Protein AF-A0A9D7WU25-F1 (afdb_monomer)

Mean predicted aligned error: 16.95 Å

Solvent-accessible surface area (backbone atoms only — not comparable to full-atom values): 10330 Å² total; per-residue (Å²): 133,87,78,90,82,87,77,90,86,82,87,90,78,94,72,86,78,75,81,77,49,73,67,56,55,49,53,53,50,52,51,51,54,49,52,52,51,52,53,49,54,52,51,51,52,54,53,51,48,56,50,49,51,52,49,49,53,52,49,51,50,49,48,50,53,47,51,47,44,56,58,52,78,66,41,88,52,51,62,59,44,46,54,47,27,53,47,46,40,72,70,43,88,46,65,74,57,18,53,54,30,46,56,50,37,66,69,48,46,65,60,31,46,70,60,46,51,64,50,52,55,49,46,52,51,45,52,54,50,49,55,59,57,70,69,47,95,71,75,50,76,65,54,53,52,48,51,52,52,44,52,52,52,47,52,50,52,50,39,69,75,52,62,79,88,74,76,80,77,81,86,74,87,122

Foldseek 3Di:
DDDDDDDDDDDDDDDDPDPQDPVNVVVVVVVVVVVVVVVVVVVVVVVVVVVVVVVVVVVVVVVVVVCCCCQAVVNPQLLSNLVVLVVQLPPPPDPVSNVVSVVVNVVSVVVVCVVLVVLVVVLVVLVVLLVVLVPDPDDDPVSVVVNVVSVVSNVVSVCSNVPDDDDPPPPPPD

Structure (mmCIF, N/CA/C/O backbone):
data_AF-A0A9D7WU25-F1
#
_entry.id   AF-A0A9D7WU25-F1
#
loop_
_atom_site.group_PDB
_atom_site.id
_atom_site.type_symbol
_atom_site.label_atom_id
_atom_site.label_alt_id
_atom_site.label_comp_id
_atom_site.label_asym_id
_atom_site.label_entity_id
_atom_site.label_seq_id
_atom_site.pdbx_PDB_ins_code
_atom_site.Cartn_x
_atom_site.Cartn_y
_atom_site.Cartn_z
_atom_site.occupancy
_atom_site.B_iso_or_equiv
_atom_site.auth_seq_id
_atom_site.auth_comp_id
_atom_site.auth_asym_id
_atom_site.auth_atom_id
_atom_site.pdbx_PDB_model_num
ATOM 1 N N . MET A 1 1 ? -36.318 -36.598 110.401 1.00 39.34 1 MET A N 1
ATOM 2 C CA . MET A 1 1 ? -36.359 -37.587 109.300 1.00 39.34 1 MET A CA 1
ATOM 3 C C . MET A 1 1 ? -36.501 -36.792 108.008 1.00 39.34 1 MET A C 1
ATOM 5 O O . MET A 1 1 ? -37.462 -36.053 107.903 1.00 39.34 1 MET A O 1
ATOM 9 N N . ALA A 1 2 ? -35.400 -36.585 107.278 1.00 41.28 2 ALA A N 1
ATOM 10 C CA . ALA A 1 2 ? -34.993 -37.345 106.077 1.00 41.28 2 ALA A CA 1
ATOM 11 C C . ALA A 1 2 ? -35.736 -36.840 104.821 1.00 41.28 2 ALA A C 1
ATOM 13 O O . ALA A 1 2 ? -36.943 -36.692 104.869 1.00 41.28 2 ALA A O 1
ATOM 14 N N . LYS A 1 3 ? -35.132 -36.568 103.663 1.00 41.19 3 LYS A N 1
ATOM 15 C CA . LYS A 1 3 ? -33.741 -36.560 103.193 1.00 41.19 3 LYS A CA 1
ATOM 16 C C . LYS A 1 3 ? -33.776 -35.761 101.877 1.00 41.19 3 LYS A C 1
ATOM 18 O O . LYS A 1 3 ? -34.642 -36.005 101.045 1.00 41.19 3 LYS A O 1
ATOM 23 N N . SER A 1 4 ? -32.848 -34.825 101.708 1.00 44.94 4 SER A N 1
ATOM 24 C CA . SER A 1 4 ? -32.516 -34.206 100.421 1.00 44.94 4 SER A CA 1
ATOM 25 C C . SER A 1 4 ? -31.856 -35.257 99.517 1.00 44.94 4 SER A C 1
ATOM 27 O O . SER A 1 4 ? -31.007 -36.016 99.990 1.00 44.94 4 SER A O 1
ATOM 29 N N . ILE A 1 5 ? -32.257 -35.320 98.244 1.00 53.34 5 ILE A N 1
ATOM 30 C CA . ILE A 1 5 ? -31.565 -36.093 97.206 1.00 53.34 5 ILE A CA 1
ATOM 31 C C . ILE A 1 5 ? -30.974 -35.104 96.201 1.00 53.34 5 ILE A C 1
ATOM 33 O O . ILE A 1 5 ? -31.686 -34.377 95.513 1.00 53.34 5 ILE A O 1
ATOM 37 N N . GLN A 1 6 ? -29.644 -35.099 96.165 1.00 55.41 6 GLN A N 1
ATOM 38 C CA . GLN A 1 6 ? -28.800 -34.518 95.129 1.00 55.41 6 GLN A CA 1
ATOM 39 C C . GLN A 1 6 ? -28.770 -35.396 93.870 1.00 55.41 6 GLN A C 1
ATOM 41 O O . GLN A 1 6 ? -28.711 -36.618 93.969 1.00 55.41 6 GLN A O 1
ATOM 46 N N . SER A 1 7 ? -28.620 -34.745 92.716 1.00 39.62 7 SER A N 1
ATOM 47 C CA . SER A 1 7 ? -27.858 -35.204 91.539 1.00 39.62 7 SER A CA 1
ATOM 48 C C . SER A 1 7 ? -27.429 -33.906 90.820 1.00 39.62 7 SER A C 1
ATOM 50 O O . SER A 1 7 ? -28.309 -33.145 90.442 1.00 39.62 7 SER A O 1
ATOM 52 N N . LYS A 1 8 ? -26.175 -33.407 90.782 1.00 45.12 8 LYS A N 1
ATOM 53 C CA . LYS A 1 8 ? -24.885 -33.941 90.267 1.00 45.12 8 LYS A CA 1
ATOM 54 C C . LYS A 1 8 ? -25.110 -34.648 88.925 1.00 45.12 8 LYS A C 1
ATOM 56 O O . LYS A 1 8 ? -25.859 -35.613 88.913 1.00 45.12 8 LYS A O 1
ATOM 61 N N . LYS A 1 9 ? -24.606 -34.231 87.759 1.00 43.19 9 LYS A N 1
ATOM 62 C CA . LYS A 1 9 ? -23.286 -33.800 87.226 1.00 43.19 9 LYS A CA 1
ATOM 63 C C . LYS A 1 9 ? -23.591 -33.253 85.793 1.00 43.19 9 LYS A C 1
ATOM 65 O O . LYS A 1 9 ? -24.648 -33.596 85.286 1.00 43.19 9 LYS A O 1
ATOM 70 N N . GLU A 1 10 ? -22.829 -32.461 85.040 1.00 35.53 10 GLU A N 1
ATOM 71 C CA . GLU A 1 10 ? -21.393 -32.196 84.909 1.00 35.53 10 GLU A CA 1
ATOM 72 C C . GLU A 1 10 ? -21.229 -30.977 83.963 1.00 35.53 10 GLU A C 1
ATOM 74 O O . GLU A 1 10 ? -21.907 -30.895 82.941 1.00 35.53 10 GLU A O 1
ATOM 79 N N . ASP A 1 11 ? -20.327 -30.058 84.308 1.00 55.62 11 ASP A N 1
ATOM 80 C CA . ASP A 1 11 ? -19.629 -29.139 83.388 1.00 55.62 11 ASP A CA 1
ATOM 81 C C . ASP A 1 11 ? -18.585 -29.953 82.582 1.00 55.62 11 ASP A C 1
ATOM 83 O O . ASP A 1 11 ? -18.098 -30.957 83.118 1.00 55.62 11 ASP A O 1
ATOM 87 N N . PRO A 1 12 ? -18.164 -29.561 81.356 1.00 51.75 12 PRO A N 1
ATOM 88 C CA . PRO A 1 12 ? -17.070 -28.585 81.283 1.00 51.75 12 PRO A CA 1
ATOM 89 C C . PRO A 1 12 ? -17.038 -27.710 80.018 1.00 51.75 12 PRO A C 1
ATOM 91 O O . PRO A 1 12 ? -17.213 -28.163 78.891 1.00 51.75 12 PRO A O 1
ATOM 94 N N . GLY A 1 13 ? -16.673 -26.443 80.191 1.00 34.47 13 GLY A N 1
ATOM 95 C CA . GLY A 1 13 ? -16.412 -25.563 79.056 1.00 34.47 13 GLY A CA 1
ATOM 96 C C . GLY A 1 13 ? -15.716 -24.273 79.441 1.00 34.47 13 GLY A C 1
ATOM 97 O O . GLY A 1 13 ? -16.173 -23.195 79.079 1.00 34.47 13 GLY A O 1
ATOM 98 N N . GLY A 1 14 ? -14.627 -24.372 80.207 1.00 47.66 14 GLY A N 1
ATOM 99 C CA . GLY A 1 14 ? -13.754 -23.239 80.491 1.00 47.66 14 GLY A CA 1
ATOM 100 C C . GLY A 1 14 ? -13.218 -22.614 79.199 1.00 47.66 14 GLY A C 1
ATOM 101 O O . GLY A 1 14 ? -12.431 -23.227 78.486 1.00 47.66 14 GLY A O 1
ATOM 102 N N . GLY A 1 15 ? -13.626 -21.377 78.923 1.00 35.97 15 GLY A N 1
ATOM 103 C CA . GLY A 1 15 ? -13.117 -20.543 77.838 1.00 35.97 15 GLY A CA 1
ATOM 104 C C . GLY A 1 15 ? -12.682 -19.197 78.399 1.00 35.97 15 GLY A C 1
ATOM 105 O O . GLY A 1 15 ? -13.490 -18.293 78.579 1.00 35.97 15 GLY A O 1
ATOM 106 N N . ASN A 1 16 ? -11.399 -19.107 78.726 1.00 46.81 16 ASN A N 1
ATOM 107 C CA . ASN A 1 16 ? -10.693 -17.967 79.297 1.00 46.81 16 ASN A CA 1
ATOM 108 C C . ASN A 1 16 ? -11.036 -16.633 78.588 1.00 46.81 16 ASN A C 1
ATOM 110 O O . ASN A 1 16 ? -10.483 -16.320 77.534 1.00 46.81 16 ASN A O 1
ATOM 114 N N . SER A 1 17 ? -11.927 -15.817 79.165 1.00 45.53 17 SER A N 1
ATOM 115 C CA . SER A 1 17 ? -12.172 -14.450 78.699 1.00 45.53 17 SER A CA 1
ATOM 116 C C . SER A 1 17 ? -11.028 -13.547 79.168 1.00 45.53 17 SER A C 1
ATOM 118 O O . SER A 1 17 ? -11.118 -12.868 80.197 1.00 45.53 17 SER A O 1
ATOM 120 N N . GLY A 1 18 ? -9.924 -13.555 78.420 1.00 48.16 18 GLY A N 1
ATOM 121 C CA . GLY A 1 18 ? -8.843 -12.592 78.587 1.00 48.16 18 GLY A CA 1
ATOM 122 C C . GLY A 1 18 ? -9.401 -11.172 78.476 1.00 48.16 18 GLY A C 1
ATOM 123 O O . GLY A 1 18 ? -9.874 -10.757 77.418 1.00 48.16 18 GLY A O 1
ATOM 124 N N . LYS A 1 19 ? -9.389 -10.423 79.584 1.00 52.94 19 LYS A N 1
ATOM 125 C CA . LYS A 1 19 ? -9.810 -9.018 79.630 1.00 52.94 19 LYS A CA 1
ATOM 126 C C . LYS A 1 19 ? -8.885 -8.187 78.739 1.00 52.94 19 LYS A C 1
ATOM 128 O O . LYS A 1 19 ? -7.798 -7.789 79.146 1.00 52.94 19 LYS A O 1
ATOM 133 N N . VAL A 1 20 ? -9.331 -7.919 77.516 1.00 58.12 20 VAL A N 1
ATOM 134 C CA . VAL A 1 20 ? -8.647 -7.037 76.569 1.00 58.12 20 VAL A CA 1
ATOM 135 C C . VAL A 1 20 ? -8.635 -5.613 77.135 1.00 58.12 20 VAL A C 1
ATOM 137 O O . VAL A 1 20 ? -9.691 -4.999 77.306 1.00 58.12 20 VAL A O 1
ATOM 140 N N . THR A 1 21 ? -7.446 -5.095 77.452 1.00 67.31 21 THR A N 1
ATOM 141 C CA . THR A 1 21 ? -7.259 -3.758 78.036 1.00 67.31 21 THR A CA 1
ATOM 142 C C . THR A 1 21 ? -7.736 -2.657 77.072 1.00 67.31 21 THR A C 1
ATOM 144 O O . THR A 1 21 ? -7.676 -2.830 75.851 1.00 67.31 21 THR A O 1
ATOM 147 N N . PRO A 1 22 ? -8.211 -1.498 77.573 1.00 68.75 22 PRO A N 1
ATOM 148 C CA . PRO A 1 22 ? -8.749 -0.418 76.734 1.00 68.75 22 PRO A CA 1
ATOM 149 C C . PRO A 1 22 ? -7.736 0.110 75.706 1.00 68.75 22 PRO A C 1
ATOM 151 O O . PRO A 1 22 ? -8.119 0.471 74.596 1.00 68.75 22 PRO A O 1
ATOM 154 N N . LYS A 1 23 ? -6.436 0.060 76.029 1.00 69.44 23 LYS A N 1
ATOM 155 C CA . LYS A 1 23 ? -5.354 0.379 75.088 1.00 69.44 23 LYS A CA 1
ATOM 156 C C . LYS A 1 23 ? -5.323 -0.594 73.907 1.00 69.44 23 LYS A C 1
ATOM 158 O O . LYS A 1 23 ? -5.219 -0.150 72.771 1.00 69.44 23 LYS A O 1
ATOM 163 N N . LEU A 1 24 ? -5.479 -1.898 74.147 1.00 71.25 24 LEU A N 1
ATOM 164 C CA . LEU A 1 24 ? -5.493 -2.896 73.075 1.00 71.25 24 LEU A CA 1
ATOM 165 C C . LEU A 1 24 ? -6.727 -2.731 72.173 1.00 71.25 24 LEU A C 1
ATOM 167 O O . LEU A 1 24 ? -6.605 -2.813 70.957 1.00 71.25 24 LEU A O 1
ATOM 171 N N . LYS A 1 25 ? -7.896 -2.402 72.744 1.00 74.19 25 LYS A N 1
ATOM 172 C CA . LYS A 1 25 ? -9.106 -2.085 71.959 1.00 74.19 25 LYS A CA 1
ATOM 173 C C . LYS A 1 25 ? -8.916 -0.860 71.059 1.00 74.19 25 LYS A C 1
ATOM 175 O O . LYS A 1 25 ? -9.376 -0.873 69.920 1.00 74.19 25 LYS A O 1
ATOM 180 N N . PHE A 1 26 ? -8.220 0.170 71.544 1.00 78.25 26 PHE A N 1
ATOM 181 C CA . PHE A 1 26 ? -7.892 1.355 70.749 1.00 78.25 26 PHE A CA 1
ATOM 182 C C . PHE A 1 26 ? -6.946 1.020 69.587 1.00 78.25 26 PHE A C 1
ATOM 184 O O . PHE A 1 26 ? -7.245 1.372 68.450 1.00 78.25 26 PHE A O 1
ATOM 191 N N . TRP A 1 27 ? -5.871 0.265 69.838 1.00 77.19 27 TRP A N 1
ATOM 192 C CA . TRP A 1 27 ? -4.947 -0.195 68.791 1.00 77.19 27 TRP A CA 1
ATOM 193 C C . TRP A 1 27 ? -5.629 -1.073 67.737 1.00 77.19 27 TRP A C 1
ATOM 195 O O . TRP A 1 27 ? -5.397 -0.893 66.545 1.00 77.19 27 TRP A O 1
ATOM 205 N N . ILE A 1 28 ? -6.521 -1.973 68.160 1.00 81.56 28 ILE A N 1
ATOM 206 C CA . ILE A 1 28 ? -7.322 -2.808 67.253 1.00 81.56 28 ILE A CA 1
ATOM 207 C C . ILE A 1 28 ? -8.254 -1.943 66.395 1.00 81.56 28 ILE A C 1
ATOM 209 O O . ILE A 1 28 ? -8.381 -2.181 65.197 1.00 81.56 28 ILE A O 1
ATOM 213 N N . SER A 1 29 ? -8.885 -0.924 66.985 1.00 76.81 29 SER A N 1
ATOM 214 C CA . SER A 1 29 ? -9.729 0.022 66.247 1.00 76.81 29 SER A CA 1
ATOM 215 C C . SER A 1 29 ? -8.916 0.802 65.209 1.00 76.81 29 SER A C 1
ATOM 217 O O . SER A 1 29 ? -9.306 0.877 64.046 1.00 76.81 29 SER A O 1
ATOM 219 N N . LEU A 1 30 ? -7.744 1.309 65.599 1.00 81.62 30 LEU A N 1
ATOM 220 C CA . LEU A 1 30 ? -6.853 2.067 64.721 1.00 81.62 30 LEU A CA 1
ATOM 221 C C . LEU A 1 30 ? -6.349 1.216 63.546 1.00 81.62 30 LEU A C 1
ATOM 223 O O . LEU A 1 30 ? -6.388 1.660 62.402 1.00 81.62 30 LEU A O 1
ATOM 227 N N . ALA A 1 31 ? -5.958 -0.034 63.813 1.00 80.00 31 ALA A N 1
ATOM 228 C CA . ALA A 1 31 ? -5.552 -0.985 62.781 1.00 80.00 31 ALA A CA 1
ATOM 229 C C . ALA A 1 31 ? -6.699 -1.303 61.809 1.00 80.00 31 ALA A C 1
ATOM 231 O O . ALA A 1 31 ? -6.489 -1.379 60.601 1.00 80.00 31 ALA A O 1
ATOM 232 N N . LYS A 1 32 ? -7.930 -1.436 62.314 1.00 83.56 32 LYS A N 1
ATOM 233 C CA . LYS A 1 32 ? -9.112 -1.692 61.484 1.00 83.56 32 LYS A CA 1
ATOM 234 C C . LYS A 1 32 ? -9.404 -0.522 60.542 1.00 83.56 32 LYS A C 1
ATOM 236 O O . LYS A 1 32 ? -9.644 -0.743 59.359 1.00 83.56 32 LYS A O 1
ATOM 241 N N . TRP A 1 33 ? -9.320 0.710 61.042 1.00 85.69 33 TRP A N 1
ATOM 242 C CA . TRP A 1 33 ? -9.470 1.917 60.222 1.00 85.69 33 TRP A CA 1
ATOM 243 C C . TRP A 1 33 ? -8.346 2.081 59.196 1.00 85.69 33 TRP A C 1
ATOM 245 O O . TRP A 1 33 ? -8.612 2.470 58.060 1.00 85.69 33 TRP A O 1
ATOM 255 N N . PHE A 1 34 ? -7.114 1.720 59.558 1.00 88.19 34 PHE A N 1
ATOM 256 C CA . PHE A 1 34 ? -5.975 1.730 58.641 1.00 88.19 34 PHE A CA 1
ATOM 257 C C . PHE A 1 34 ? -6.153 0.737 57.483 1.00 88.19 34 PHE A C 1
ATOM 259 O O . PHE A 1 34 ? -5.963 1.097 56.326 1.00 88.19 34 PHE A O 1
ATOM 266 N N . ILE A 1 35 ? -6.596 -0.493 57.766 1.00 86.19 35 ILE A N 1
ATOM 267 C CA . ILE A 1 35 ? -6.856 -1.507 56.729 1.00 86.19 35 ILE A CA 1
ATOM 268 C C . ILE A 1 35 ? -7.950 -1.036 55.764 1.00 86.19 35 ILE A C 1
ATOM 270 O O . ILE A 1 35 ? -7.814 -1.200 54.553 1.00 86.19 35 ILE A O 1
ATOM 274 N N . VAL A 1 36 ? -9.015 -0.417 56.283 1.00 85.31 36 VAL A N 1
ATOM 275 C CA . VAL A 1 36 ? -10.104 0.117 55.453 1.00 85.31 36 VAL A CA 1
ATOM 276 C C . VAL A 1 36 ? -9.616 1.256 54.554 1.00 85.31 36 VAL A C 1
ATOM 278 O O . VAL A 1 36 ? -9.973 1.276 53.379 1.00 85.31 36 VAL A O 1
ATOM 281 N N . SER A 1 37 ? -8.774 2.172 55.050 1.00 86.00 37 SER A N 1
ATOM 282 C CA . SER A 1 37 ? -8.267 3.271 54.214 1.00 86.00 37 SER A CA 1
ATOM 283 C C . SER A 1 37 ? -7.325 2.772 53.117 1.00 86.00 37 SER A C 1
ATOM 285 O O . SER A 1 37 ? -7.439 3.204 51.971 1.00 86.00 37 SER A O 1
ATOM 287 N N . VAL A 1 38 ? -6.456 1.806 53.428 1.00 84.19 38 VAL A N 1
ATOM 288 C CA . VAL A 1 38 ? -5.557 1.192 52.444 1.00 84.19 38 VAL A CA 1
ATOM 289 C C . VAL A 1 38 ? -6.357 0.444 51.379 1.00 84.19 38 VAL A C 1
ATOM 291 O O . VAL A 1 38 ? -6.108 0.631 50.190 1.00 84.19 38 VAL A O 1
ATOM 294 N N . ALA A 1 39 ? -7.362 -0.342 51.777 1.00 80.81 39 ALA A N 1
ATOM 295 C CA . ALA A 1 39 ? -8.239 -1.036 50.836 1.00 80.81 39 ALA A CA 1
ATOM 296 C C . ALA A 1 39 ? -8.990 -0.058 49.919 1.00 80.81 39 ALA A C 1
ATOM 298 O O . ALA A 1 39 ? -9.109 -0.308 48.721 1.00 80.81 39 ALA A O 1
ATOM 299 N N . PHE A 1 40 ? -9.441 1.077 50.460 1.00 87.44 40 PHE A N 1
ATOM 300 C CA . PHE A 1 40 ? -10.104 2.117 49.679 1.00 87.44 40 PHE A CA 1
ATOM 301 C C . PHE A 1 40 ? -9.158 2.742 48.645 1.00 87.44 40 PHE A C 1
ATOM 303 O O . PHE A 1 40 ? -9.507 2.828 47.475 1.00 87.44 40 PHE A O 1
ATOM 310 N N . VAL A 1 41 ? -7.928 3.092 49.038 1.00 81.88 41 VAL A N 1
ATOM 311 C CA . VAL A 1 41 ? -6.917 3.642 48.116 1.00 81.88 41 VAL A CA 1
ATOM 312 C C . VAL A 1 41 ? -6.561 2.648 47.008 1.00 81.88 41 VAL A C 1
ATOM 314 O O . VAL A 1 41 ? -6.451 3.043 45.847 1.00 81.88 41 VAL A O 1
ATOM 317 N N . VAL A 1 42 ? -6.412 1.361 47.336 1.00 78.50 42 VAL A N 1
ATOM 318 C CA . VAL A 1 42 ? -6.134 0.312 46.342 1.00 78.50 42 VAL A CA 1
ATOM 319 C C . VAL A 1 42 ? -7.303 0.164 45.366 1.00 78.50 42 VAL A C 1
ATOM 321 O O . VAL A 1 42 ? -7.074 0.127 44.159 1.00 78.50 42 VAL A O 1
ATOM 324 N N . ALA A 1 43 ? -8.546 0.154 45.853 1.00 72.94 43 ALA A N 1
ATOM 325 C CA . ALA A 1 43 ? -9.729 0.094 44.997 1.00 72.94 43 ALA A CA 1
ATOM 326 C C . ALA A 1 43 ? -9.806 1.295 44.040 1.00 72.94 43 ALA A C 1
ATOM 328 O O . ALA A 1 43 ? -10.009 1.106 42.841 1.00 72.94 43 ALA A O 1
ATOM 329 N N . THR A 1 44 ? -9.559 2.513 44.534 1.00 76.69 44 THR A N 1
ATOM 330 C CA . THR A 1 44 ? -9.527 3.719 43.694 1.00 76.69 44 THR A CA 1
ATOM 331 C C . THR A 1 44 ? -8.440 3.629 42.624 1.00 76.69 44 THR A C 1
ATOM 333 O O . THR A 1 44 ? -8.703 3.922 41.464 1.00 76.69 44 THR A O 1
ATOM 336 N N . LYS A 1 45 ? -7.239 3.147 42.971 1.00 72.88 45 LYS A N 1
ATOM 337 C CA . LYS A 1 45 ? -6.136 2.975 42.011 1.00 72.88 45 LYS A CA 1
ATOM 338 C C . LYS A 1 45 ? -6.449 1.955 40.919 1.00 72.88 45 LYS A C 1
ATOM 340 O O . LYS A 1 45 ? -6.094 2.189 39.766 1.00 72.88 45 LYS A O 1
ATOM 345 N N . VAL A 1 46 ? -7.112 0.848 41.252 1.00 72.25 46 VAL A N 1
ATOM 346 C CA . VAL A 1 46 ? -7.537 -0.159 40.265 1.00 72.25 46 VAL A CA 1
ATOM 347 C C . VAL A 1 46 ? -8.565 0.432 39.300 1.00 72.25 46 VAL A C 1
ATOM 349 O O . VAL A 1 46 ? -8.441 0.262 38.089 1.00 72.25 46 VAL A O 1
ATOM 352 N N . ILE A 1 47 ? -9.541 1.177 39.822 1.00 70.06 47 ILE A N 1
ATOM 353 C CA . ILE A 1 47 ? -10.576 1.834 39.016 1.00 70.06 47 ILE A CA 1
ATOM 354 C C . ILE A 1 47 ? -9.964 2.908 38.102 1.00 70.06 47 ILE A C 1
ATOM 356 O O . ILE A 1 47 ? -10.247 2.917 36.906 1.00 70.06 47 ILE A O 1
ATOM 360 N N . ASP A 1 48 ? -9.076 3.757 38.629 1.00 69.25 48 ASP A N 1
ATOM 361 C CA . ASP A 1 48 ? -8.346 4.765 37.847 1.00 69.25 48 ASP A CA 1
ATOM 362 C C . ASP A 1 48 ? -7.520 4.128 36.728 1.00 69.25 48 ASP A C 1
ATOM 364 O O . ASP A 1 48 ? -7.479 4.650 35.617 1.00 69.25 48 ASP A O 1
ATOM 368 N N . THR A 1 49 ? -6.878 2.989 36.999 1.00 65.44 49 THR A N 1
ATOM 369 C CA . THR A 1 49 ? -6.072 2.274 35.999 1.00 65.44 49 THR A CA 1
ATOM 370 C C . THR A 1 49 ? -6.958 1.739 34.874 1.00 65.44 49 THR A C 1
ATOM 372 O O . THR A 1 49 ? -6.665 1.989 33.709 1.00 65.44 49 THR A O 1
ATOM 375 N N . GLY A 1 50 ? -8.103 1.133 35.208 1.00 63.41 50 GLY A N 1
ATOM 376 C CA . GLY A 1 50 ? -9.070 0.665 34.212 1.00 63.41 50 GLY A CA 1
ATOM 377 C C . GLY A 1 50 ? -9.713 1.791 33.391 1.00 63.41 50 GLY A C 1
ATOM 378 O O . GLY A 1 50 ? -9.988 1.611 32.206 1.00 63.41 50 GLY A O 1
ATOM 379 N N . PHE A 1 51 ? -9.934 2.976 33.972 1.00 61.03 51 PHE A N 1
ATOM 380 C CA . PHE A 1 51 ? -10.379 4.145 33.204 1.00 61.03 51 PHE A CA 1
ATOM 381 C C . PHE A 1 51 ? -9.273 4.724 32.322 1.00 61.03 51 PHE A C 1
ATOM 383 O O . PHE A 1 51 ? -9.569 5.171 31.217 1.00 61.03 51 PHE A O 1
ATOM 390 N N . ARG A 1 52 ? -8.013 4.694 32.770 1.00 60.56 52 ARG A N 1
ATOM 391 C CA . ARG A 1 52 ? -6.868 5.165 31.981 1.00 60.56 52 ARG A CA 1
ATOM 392 C C . ARG A 1 52 ? -6.589 4.261 30.784 1.00 60.56 52 ARG A C 1
ATOM 394 O O . ARG A 1 52 ? -6.312 4.780 29.711 1.00 60.56 52 ARG A O 1
ATOM 401 N N . GLU A 1 53 ? -6.720 2.948 30.954 1.00 58.56 53 GLU A N 1
ATOM 402 C CA . GLU A 1 53 ? -6.638 1.965 29.866 1.00 58.56 53 GLU A CA 1
ATOM 403 C C . GLU A 1 53 ? -7.764 2.179 28.849 1.00 58.56 53 GLU A C 1
ATOM 405 O O . GLU A 1 53 ? -7.494 2.355 27.670 1.00 58.56 53 GLU A O 1
ATOM 410 N N . ARG A 1 54 ? -9.018 2.331 29.295 1.00 57.50 54 ARG A N 1
ATOM 411 C CA . ARG A 1 54 ? -10.138 2.631 28.382 1.00 57.50 54 ARG A CA 1
ATOM 412 C C . ARG A 1 54 ? -10.016 3.988 27.695 1.00 57.50 54 ARG A C 1
ATOM 414 O O . ARG A 1 54 ? -10.466 4.143 26.566 1.00 57.50 54 ARG A O 1
ATOM 421 N N . ALA A 1 55 ? -9.463 4.989 28.375 1.00 58.25 55 ALA A N 1
ATOM 422 C CA . ALA A 1 55 ? -9.202 6.288 27.771 1.00 58.25 55 ALA A CA 1
ATOM 423 C C . ALA A 1 55 ? -8.091 6.187 26.719 1.00 58.25 55 ALA A C 1
ATOM 425 O O . ALA A 1 55 ? -8.246 6.760 25.646 1.00 58.25 55 ALA A O 1
ATOM 426 N N . ALA A 1 56 ? -7.019 5.436 26.986 1.00 56.94 56 ALA A N 1
ATOM 427 C CA . ALA A 1 56 ? -5.967 5.157 26.012 1.00 56.94 56 ALA A CA 1
ATOM 428 C C . ALA A 1 56 ? -6.522 4.406 24.792 1.00 56.94 56 ALA A C 1
ATOM 430 O O . ALA A 1 56 ? -6.345 4.889 23.678 1.00 56.94 56 ALA A O 1
ATOM 431 N N . ASP A 1 57 ? -7.315 3.352 25.004 1.00 55.34 57 ASP A N 1
ATOM 432 C CA . ASP A 1 57 ? -7.989 2.600 23.936 1.00 55.34 57 ASP A CA 1
ATOM 433 C C . ASP A 1 57 ? -8.925 3.494 23.105 1.00 55.34 57 ASP A C 1
ATOM 435 O O . ASP A 1 57 ? -8.954 3.417 21.881 1.00 55.34 57 ASP A O 1
ATOM 439 N N . LEU A 1 58 ? -9.691 4.388 23.745 1.00 55.16 58 LEU A N 1
ATOM 440 C CA . LEU A 1 58 ? -10.570 5.332 23.042 1.00 55.16 58 LEU A CA 1
ATOM 441 C C . LEU A 1 58 ? -9.796 6.415 22.288 1.00 55.16 58 LEU A C 1
ATOM 443 O O . LEU A 1 58 ? -10.291 6.935 21.288 1.00 55.16 58 LEU A O 1
ATOM 447 N N . THR A 1 59 ? -8.613 6.787 22.772 1.00 59.09 59 THR A N 1
ATOM 448 C CA . THR A 1 59 ? -7.751 7.764 22.099 1.00 59.09 59 THR A CA 1
ATOM 449 C C . THR A 1 59 ? -7.099 7.110 20.887 1.00 59.09 59 THR A C 1
ATOM 451 O O . THR A 1 59 ? -7.148 7.675 19.800 1.00 59.09 59 THR A O 1
ATOM 454 N N . GLU A 1 60 ? -6.610 5.881 21.036 1.00 55.78 60 GLU A N 1
ATOM 455 C CA . GLU A 1 60 ? -6.092 5.056 19.948 1.00 55.78 60 GLU A CA 1
ATOM 456 C C . GLU A 1 60 ? -7.169 4.800 18.882 1.00 55.78 60 GLU A C 1
ATOM 458 O O . GLU A 1 60 ? -6.928 5.032 17.701 1.00 55.78 60 GLU A O 1
ATOM 463 N N . LEU A 1 61 ? -8.399 4.453 19.278 1.00 57.12 61 LEU A N 1
ATOM 464 C CA . LEU A 1 61 ? -9.514 4.243 18.348 1.00 57.12 61 LEU A CA 1
ATOM 465 C C . LEU A 1 61 ? -9.901 5.520 17.587 1.00 57.12 61 LEU A C 1
ATOM 467 O O . LEU A 1 61 ? -10.224 5.453 16.404 1.00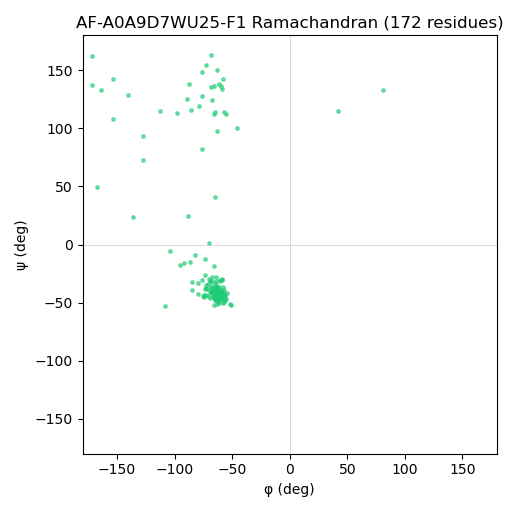 57.12 61 LEU A O 1
ATOM 471 N N . LYS A 1 62 ? -9.851 6.690 18.238 1.00 57.78 62 LYS A N 1
ATOM 472 C CA . LYS A 1 62 ? -10.076 7.988 17.579 1.00 57.78 62 LYS A CA 1
ATOM 473 C C . LYS A 1 62 ? -8.954 8.351 16.614 1.00 57.78 62 LYS A C 1
ATOM 475 O O . LYS A 1 62 ? -9.235 8.913 15.559 1.00 57.78 62 LYS A O 1
ATOM 480 N N . PHE A 1 63 ? -7.706 8.036 16.959 1.00 58.91 63 PHE A N 1
ATOM 481 C CA . PHE A 1 63 ? -6.597 8.158 16.021 1.00 58.91 63 PHE A CA 1
ATOM 482 C C . PHE A 1 63 ? -6.832 7.234 14.828 1.00 58.91 63 PHE A C 1
ATOM 484 O O . PHE A 1 63 ? -6.845 7.731 13.711 1.00 58.91 63 PHE A O 1
ATOM 491 N N . TYR A 1 64 ? -7.142 5.952 15.036 1.00 58.00 64 TYR A N 1
ATOM 492 C CA . TYR A 1 64 ? -7.475 5.036 13.943 1.00 58.00 64 TYR A CA 1
ATOM 493 C C . TYR A 1 64 ? -8.620 5.549 13.068 1.00 58.00 64 TYR A C 1
ATOM 495 O O . TYR A 1 64 ? -8.465 5.555 11.857 1.00 58.00 64 TYR A O 1
ATOM 503 N N . ASP A 1 65 ? -9.723 6.032 13.641 1.00 51.66 65 ASP A N 1
ATOM 504 C CA . ASP A 1 65 ? -10.867 6.564 12.885 1.00 51.66 65 ASP A CA 1
ATOM 505 C C . ASP A 1 65 ? -10.501 7.814 12.063 1.00 51.66 65 ASP A C 1
ATOM 507 O O . ASP A 1 65 ? -10.936 7.975 10.921 1.00 51.66 65 ASP A O 1
ATOM 511 N N . ARG A 1 66 ? -9.622 8.674 12.592 1.00 58.31 66 ARG A N 1
ATOM 512 C CA . ARG A 1 66 ? -9.078 9.830 11.866 1.00 58.31 66 ARG A CA 1
ATOM 513 C C . ARG A 1 66 ? -8.097 9.420 10.769 1.00 58.31 66 ARG A C 1
ATOM 515 O O . ARG A 1 66 ? -8.210 9.930 9.662 1.00 58.31 66 ARG A O 1
ATOM 522 N N . TYR A 1 67 ? -7.188 8.488 11.043 1.00 57.09 67 TYR A N 1
ATOM 523 C CA . TYR A 1 67 ? -6.264 7.915 10.057 1.00 57.09 67 TYR A CA 1
ATOM 524 C C . TYR A 1 67 ? -7.034 7.255 8.913 1.00 57.09 67 TYR A C 1
ATOM 526 O O . TYR A 1 67 ? -6.749 7.488 7.745 1.00 57.09 67 TYR A O 1
ATOM 534 N N . VAL A 1 68 ? -8.061 6.482 9.254 1.00 58.78 68 VAL A N 1
ATOM 535 C CA . VAL A 1 68 ? -9.032 5.904 8.328 1.00 58.78 68 VAL A CA 1
ATOM 536 C C . VAL A 1 68 ? -9.707 7.037 7.549 1.00 58.78 68 VAL A C 1
ATOM 538 O O . VAL A 1 68 ? -9.668 7.052 6.334 1.00 58.78 68 VAL A O 1
ATOM 541 N N . THR A 1 69 ? -10.231 8.080 8.177 1.00 57.44 69 THR A N 1
ATOM 542 C CA . THR A 1 69 ? -10.921 9.149 7.433 1.00 57.44 69 THR A CA 1
ATOM 543 C C . THR A 1 69 ? -9.993 9.951 6.500 1.00 57.44 69 THR A C 1
ATOM 545 O O . THR A 1 69 ? -10.335 10.168 5.334 1.00 57.44 69 THR A O 1
ATOM 548 N N . GLU A 1 70 ? -8.807 10.350 6.965 1.00 56.59 70 GLU A N 1
ATOM 549 C CA . GLU A 1 70 ? -7.843 11.155 6.201 1.00 56.59 70 GLU A CA 1
ATOM 550 C C . GLU A 1 70 ? -7.139 10.345 5.095 1.00 56.59 70 GLU A C 1
ATOM 552 O O . GLU A 1 70 ? -6.979 10.855 3.986 1.00 56.59 70 GLU A O 1
ATOM 557 N N . LEU A 1 71 ? -6.794 9.067 5.327 1.00 55.28 71 LEU A N 1
ATOM 558 C CA . LEU A 1 71 ? -6.197 8.202 4.295 1.00 55.28 71 LEU A CA 1
ATOM 559 C C . LEU A 1 71 ? -7.212 7.463 3.405 1.00 55.28 71 LEU A C 1
ATOM 561 O O . LEU A 1 71 ? -6.798 6.954 2.364 1.00 55.28 71 LEU A O 1
ATOM 565 N N . ILE A 1 72 ? -8.499 7.372 3.766 1.00 56.00 72 ILE A N 1
ATOM 566 C CA . ILE A 1 72 ? -9.501 6.581 3.014 1.00 56.00 72 ILE A CA 1
ATOM 567 C C . ILE A 1 72 ? -10.482 7.454 2.263 1.00 56.00 72 ILE A C 1
ATOM 569 O O . ILE A 1 72 ? -10.696 7.243 1.071 1.00 56.00 72 ILE A O 1
ATOM 573 N N . VAL A 1 73 ? -11.117 8.397 2.960 1.00 53.00 73 VAL A N 1
ATOM 574 C CA . VAL A 1 73 ? -12.217 9.188 2.394 1.00 53.00 73 VAL A CA 1
ATOM 575 C C . VAL A 1 73 ? -11.664 10.378 1.615 1.00 53.00 73 VAL A C 1
ATOM 577 O O . VAL A 1 73 ? -12.241 10.778 0.607 1.00 53.00 73 VAL A O 1
ATOM 580 N N . LEU A 1 74 ? -10.524 10.915 2.053 1.00 57.06 74 LEU A N 1
ATOM 581 C CA . LEU A 1 74 ? -9.907 12.110 1.476 1.00 57.06 74 LEU A CA 1
ATOM 582 C C . LEU A 1 74 ? -8.689 11.822 0.587 1.00 57.06 74 LEU A C 1
ATOM 584 O O . LEU A 1 74 ? -8.181 12.747 -0.045 1.00 57.06 74 LEU A O 1
ATOM 588 N N . ASN A 1 75 ? -8.217 10.574 0.502 1.00 63.69 75 ASN A N 1
ATOM 589 C CA . ASN A 1 75 ? -7.027 10.254 -0.285 1.00 63.69 75 ASN A CA 1
ATOM 590 C C . ASN A 1 75 ? -7.366 10.171 -1.783 1.00 63.69 75 ASN A C 1
ATOM 592 O O . ASN A 1 75 ? -8.166 9.318 -2.181 1.00 63.69 75 ASN A O 1
ATOM 596 N N . PRO A 1 76 ? -6.757 11.019 -2.632 1.00 67.19 76 PRO A N 1
ATOM 597 C CA . PRO A 1 76 ? -7.042 11.035 -4.062 1.00 67.19 76 PRO A CA 1
ATOM 598 C C . PRO A 1 76 ? -6.450 9.833 -4.809 1.00 67.19 76 PRO A C 1
ATOM 600 O O . PRO A 1 76 ? -6.791 9.628 -5.970 1.00 67.19 76 PRO A O 1
ATOM 603 N N . ASN A 1 77 ? -5.553 9.047 -4.197 1.00 78.81 77 ASN A N 1
ATOM 604 C CA . ASN A 1 77 ? -4.898 7.938 -4.887 1.00 78.81 77 ASN A CA 1
ATOM 605 C C . ASN A 1 77 ? -5.747 6.645 -4.823 1.00 78.81 77 ASN A C 1
ATOM 607 O O . ASN A 1 77 ? -5.906 6.072 -3.737 1.00 78.81 77 ASN A O 1
ATOM 611 N N . PRO A 1 78 ? -6.242 6.124 -5.965 1.00 83.50 78 PRO A N 1
ATOM 612 C CA . PRO A 1 78 ? -7.060 4.911 -6.002 1.00 83.50 78 PRO A CA 1
ATOM 613 C C . PRO A 1 78 ? -6.314 3.651 -5.536 1.00 83.50 78 PRO A C 1
ATOM 615 O O . PRO A 1 78 ? -6.947 2.757 -4.979 1.00 83.50 78 PRO A O 1
ATOM 618 N N . VAL A 1 79 ? -4.985 3.592 -5.686 1.00 85.00 79 VAL A N 1
ATOM 619 C CA . VAL A 1 79 ? -4.156 2.453 -5.251 1.00 85.00 79 VAL A CA 1
ATOM 620 C C . VAL A 1 79 ? -4.221 2.272 -3.736 1.00 85.00 79 VAL A C 1
ATOM 622 O O . VAL A 1 79 ? -4.473 1.172 -3.248 1.00 85.00 79 VAL A O 1
ATOM 625 N N . ASN A 1 80 ? -4.076 3.363 -2.982 1.00 80.38 80 ASN A N 1
ATOM 626 C CA . ASN A 1 80 ? -4.101 3.323 -1.519 1.00 80.38 80 ASN A CA 1
ATOM 627 C C . ASN A 1 80 ? -5.464 2.865 -0.985 1.00 80.38 80 ASN A C 1
ATOM 629 O O . ASN A 1 80 ? -5.535 2.085 -0.035 1.00 80.38 80 ASN A O 1
ATOM 633 N N . ARG A 1 81 ? -6.552 3.321 -1.621 1.00 83.44 81 ARG A N 1
ATOM 634 C CA . ARG A 1 81 ? -7.920 2.947 -1.233 1.00 83.44 81 ARG A CA 1
ATOM 635 C C . ARG A 1 81 ? -8.184 1.453 -1.446 1.00 83.44 81 ARG A C 1
ATOM 637 O O . ARG A 1 81 ? -8.802 0.829 -0.587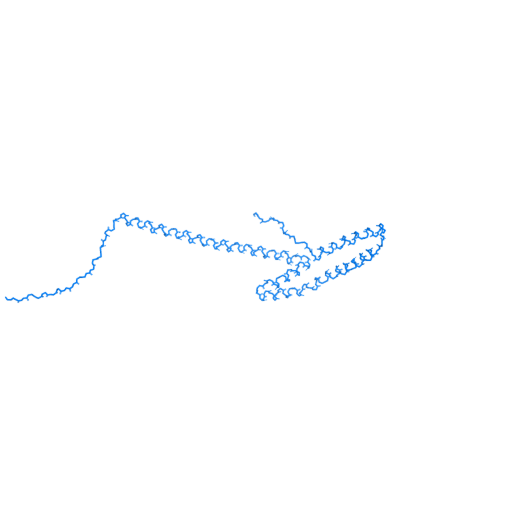 1.00 83.44 81 ARG A O 1
ATOM 644 N N . ILE A 1 82 ? -7.676 0.880 -2.540 1.00 86.88 82 ILE A N 1
ATOM 645 C CA . ILE A 1 82 ? -7.765 -0.560 -2.843 1.00 86.88 82 ILE A CA 1
ATOM 646 C C . ILE A 1 82 ? -6.976 -1.387 -1.842 1.00 86.88 82 ILE A C 1
ATOM 648 O O . ILE A 1 82 ? -7.538 -2.306 -1.253 1.00 86.88 82 ILE A O 1
ATOM 652 N N . MET A 1 83 ? -5.702 -1.042 -1.623 1.00 82.88 83 MET A N 1
ATOM 653 C CA . MET A 1 83 ? -4.826 -1.790 -0.717 1.00 82.88 83 MET A CA 1
ATOM 654 C C . MET A 1 83 ? -5.420 -1.875 0.686 1.00 82.88 83 MET A C 1
ATOM 656 O O . MET A 1 83 ? -5.357 -2.916 1.337 1.00 82.88 83 MET A O 1
ATOM 660 N N . LEU A 1 84 ? -6.035 -0.787 1.152 1.00 81.19 84 LEU A N 1
ATOM 661 C CA . LEU A 1 84 ? -6.683 -0.804 2.448 1.00 81.19 84 LEU A CA 1
ATOM 662 C C . LEU A 1 84 ? -7.981 -1.611 2.452 1.00 81.19 84 LEU A C 1
ATOM 664 O O . LEU A 1 84 ? -8.215 -2.358 3.400 1.00 81.19 84 LEU A O 1
ATOM 668 N N . ALA A 1 85 ? -8.831 -1.457 1.435 1.00 86.62 85 ALA A N 1
ATOM 669 C CA . ALA A 1 85 ? -10.056 -2.243 1.344 1.00 86.62 85 ALA A CA 1
ATOM 670 C C . ALA A 1 85 ? -9.727 -3.746 1.368 1.00 86.62 85 ALA A C 1
ATOM 672 O O . ALA A 1 85 ? -10.311 -4.486 2.156 1.00 86.62 85 ALA A O 1
ATOM 673 N N . GLU A 1 86 ? -8.714 -4.170 0.609 1.00 86.25 86 GLU A N 1
ATOM 674 C CA . GLU A 1 86 ? -8.190 -5.538 0.605 1.00 86.25 86 GLU A CA 1
ATOM 675 C C . GLU A 1 86 ? -7.646 -5.961 1.978 1.00 86.25 86 GLU A C 1
ATOM 677 O O . GLU A 1 86 ? -8.002 -7.027 2.490 1.00 86.25 86 GLU A O 1
ATOM 682 N N . TYR A 1 87 ? -6.850 -5.104 2.627 1.00 84.75 87 TYR A N 1
ATOM 683 C CA . TYR A 1 87 ? -6.351 -5.354 3.978 1.00 84.75 87 TYR A CA 1
ATOM 684 C C . TYR A 1 87 ? -7.498 -5.577 4.970 1.00 84.75 87 TYR A C 1
ATOM 686 O O . TYR A 1 87 ? -7.506 -6.577 5.686 1.00 84.75 87 TYR A O 1
ATOM 694 N N . LEU A 1 88 ? -8.497 -4.693 4.988 1.00 83.62 88 LEU A N 1
ATOM 695 C CA . LEU A 1 88 ? -9.625 -4.764 5.916 1.00 83.62 88 LEU A CA 1
ATOM 696 C C . LEU A 1 88 ? -10.546 -5.951 5.630 1.00 83.62 88 LEU A C 1
ATOM 698 O O . LEU A 1 88 ? -11.080 -6.525 6.580 1.00 83.62 88 LEU A O 1
ATOM 702 N N . ILE A 1 89 ? -10.687 -6.382 4.375 1.00 86.88 89 ILE A N 1
ATOM 703 C CA . ILE A 1 89 ? -11.348 -7.652 4.041 1.00 86.88 89 ILE A CA 1
ATOM 704 C C . ILE A 1 89 ? -10.582 -8.830 4.661 1.00 86.88 89 ILE A C 1
ATOM 706 O O . ILE A 1 89 ? -11.203 -9.723 5.233 1.00 86.88 89 ILE A O 1
ATOM 710 N N . CYS A 1 90 ? -9.248 -8.825 4.613 1.00 80.69 90 CYS A N 1
ATOM 711 C CA . CYS A 1 90 ? -8.430 -9.928 5.122 1.00 80.69 90 CYS A CA 1
ATOM 712 C C . CYS A 1 90 ? -8.348 -9.981 6.655 1.00 80.69 90 CYS A C 1
ATOM 714 O O . CYS A 1 90 ? -8.465 -11.058 7.239 1.00 80.69 90 CYS A O 1
ATOM 716 N N . VAL A 1 91 ? -8.134 -8.841 7.321 1.00 80.62 91 VAL A N 1
ATOM 717 C CA . VAL A 1 91 ? -7.837 -8.817 8.766 1.00 80.62 91 VAL A CA 1
ATOM 718 C C . VAL A 1 91 ? -9.066 -8.674 9.655 1.00 80.62 91 VAL A C 1
ATOM 720 O O . VAL A 1 91 ? -8.980 -8.922 10.858 1.00 80.62 91 VAL A O 1
ATOM 723 N N . SER A 1 92 ? -10.216 -8.267 9.106 1.00 83.06 92 SER A N 1
ATOM 724 C CA . SER A 1 92 ? -11.398 -8.029 9.93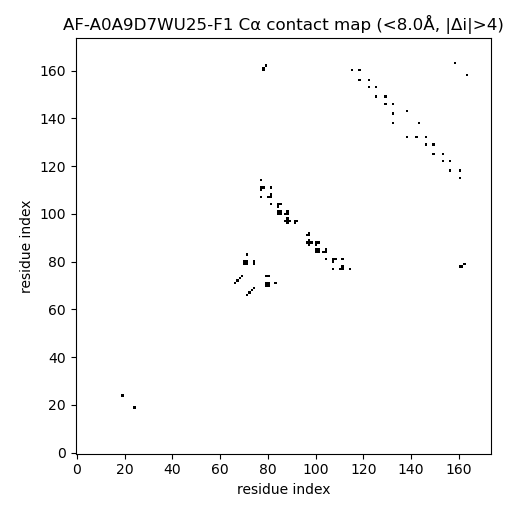4 1.00 83.06 92 SER A CA 1
ATOM 725 C C . SER A 1 92 ? -11.937 -9.340 10.523 1.00 83.06 92 SER A C 1
ATOM 727 O O . SER A 1 92 ? -12.306 -10.252 9.772 1.00 83.06 92 SER A O 1
ATOM 729 N N . PRO A 1 93 ? -12.082 -9.441 11.860 1.00 78.19 93 PRO A N 1
ATOM 730 C CA . PRO A 1 93 ? -12.581 -10.654 12.506 1.00 78.19 93 PRO A CA 1
ATOM 731 C C . PRO A 1 93 ? -14.090 -10.852 12.297 1.00 78.19 93 PRO A C 1
ATOM 733 O O . PRO A 1 93 ? -14.580 -11.979 12.317 1.00 78.19 93 PRO A O 1
ATOM 736 N N . SER A 1 94 ? -14.835 -9.763 12.078 1.00 88.69 94 SER A N 1
ATOM 737 C CA . SER A 1 94 ? -16.286 -9.781 11.879 1.00 88.69 94 SER A CA 1
ATOM 738 C C . SER A 1 94 ? -16.651 -9.956 10.407 1.00 88.69 94 SER A C 1
ATOM 740 O O . SER A 1 94 ? -16.273 -9.144 9.564 1.00 88.69 94 SER A O 1
ATOM 742 N N . GLU A 1 95 ? -17.459 -10.972 10.113 1.00 86.12 95 GLU A N 1
ATOM 743 C CA . GLU A 1 95 ? -17.944 -11.269 8.761 1.00 86.12 95 GLU A CA 1
ATOM 744 C C . GLU A 1 95 ? -18.738 -10.105 8.155 1.00 86.12 95 GLU A C 1
ATOM 746 O O . GLU A 1 95 ? -18.434 -9.664 7.052 1.00 86.12 95 GLU A O 1
ATOM 751 N N . LYS A 1 96 ? -19.640 -9.489 8.929 1.00 81.69 96 LYS A N 1
ATOM 752 C CA . LYS A 1 96 ? -20.394 -8.298 8.496 1.00 81.69 96 LYS A CA 1
ATOM 753 C C . LYS A 1 96 ? -19.498 -7.107 8.156 1.00 81.69 96 LYS A C 1
ATOM 755 O O . LYS A 1 96 ? -19.878 -6.248 7.367 1.00 81.69 96 LYS A O 1
ATOM 760 N N . VAL A 1 97 ? -18.343 -6.994 8.814 1.00 79.88 97 VAL A N 1
ATOM 761 C CA . VAL A 1 97 ? -17.376 -5.927 8.523 1.00 79.88 97 VAL A CA 1
ATOM 762 C C . VAL A 1 97 ? -16.649 -6.240 7.219 1.00 79.88 97 VAL A C 1
ATOM 764 O O . VAL A 1 97 ? -16.568 -5.355 6.372 1.00 79.88 97 VAL A O 1
ATOM 767 N N . ARG A 1 98 ? -16.219 -7.492 7.014 1.00 85.56 98 ARG A N 1
ATOM 768 C CA . ARG A 1 98 ? -15.625 -7.939 5.744 1.00 85.56 98 ARG A CA 1
ATOM 769 C C . ARG A 1 98 ? -16.559 -7.720 4.559 1.00 85.56 98 ARG A C 1
ATOM 771 O O . ARG A 1 98 ? -16.133 -7.136 3.575 1.00 85.56 98 ARG A O 1
ATOM 778 N N . GLU A 1 99 ? -17.829 -8.106 4.673 1.00 91.19 99 GLU A N 1
ATOM 779 C CA . GLU A 1 99 ? -18.827 -7.922 3.608 1.00 91.19 99 GLU A CA 1
ATOM 780 C C . GLU A 1 99 ? -18.971 -6.454 3.193 1.00 91.19 99 GLU A C 1
ATOM 782 O O . GLU A 1 99 ? -19.009 -6.138 2.007 1.00 91.19 99 GLU A O 1
ATOM 787 N N . ARG A 1 100 ? -19.004 -5.527 4.158 1.00 85.06 100 ARG A N 1
ATOM 788 C CA . ARG A 1 100 ? -19.088 -4.093 3.844 1.00 85.06 100 ARG A CA 1
ATOM 789 C C . ARG A 1 100 ? -17.838 -3.577 3.142 1.00 85.06 100 ARG A C 1
ATOM 791 O O . ARG A 1 100 ? -17.959 -2.781 2.215 1.00 85.06 100 ARG A O 1
ATOM 798 N N . TRP A 1 101 ? -16.660 -4.032 3.560 1.00 87.25 101 TRP A N 1
ATOM 799 C CA . TRP A 1 101 ? -15.415 -3.682 2.880 1.00 87.25 101 TRP A CA 1
ATOM 800 C C . TRP A 1 101 ? -15.303 -4.322 1.497 1.00 87.25 101 TRP A C 1
ATOM 802 O O . TRP A 1 101 ? -14.768 -3.678 0.603 1.00 87.25 101 TRP A O 1
ATOM 812 N N . GLN A 1 102 ? -15.881 -5.508 1.286 1.00 90.8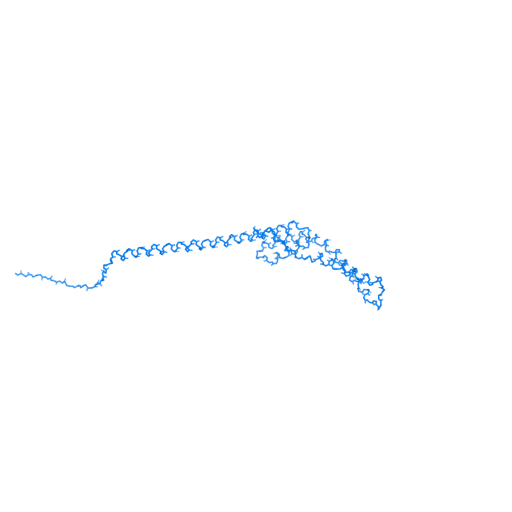8 102 GLN A N 1
ATOM 813 C CA . GLN A 1 102 ? -15.988 -6.128 -0.036 1.00 90.88 102 GLN A CA 1
ATOM 814 C C . GLN A 1 102 ? -16.857 -5.287 -0.974 1.00 90.88 102 GLN A C 1
ATOM 816 O O . GLN A 1 102 ? -16.430 -4.960 -2.072 1.00 90.88 102 GLN A O 1
ATOM 821 N N . VAL A 1 103 ? -18.034 -4.850 -0.519 1.00 92.06 103 VAL A N 1
ATOM 822 C CA . VAL A 1 103 ? -18.899 -3.962 -1.317 1.00 92.06 103 VAL A CA 1
ATOM 823 C C . VAL A 1 103 ? -18.183 -2.652 -1.660 1.00 92.06 103 VAL A C 1
ATOM 825 O O . VAL A 1 103 ? -18.296 -2.155 -2.780 1.00 92.06 103 VAL A O 1
ATOM 828 N N . TYR A 1 104 ? -17.424 -2.091 -0.714 1.00 87.94 104 TYR A N 1
ATOM 829 C CA . TYR A 1 104 ? -16.615 -0.903 -0.978 1.00 87.94 104 TYR A CA 1
ATOM 830 C C . TYR A 1 104 ? -15.510 -1.182 -2.006 1.00 87.94 104 TYR A C 1
ATOM 832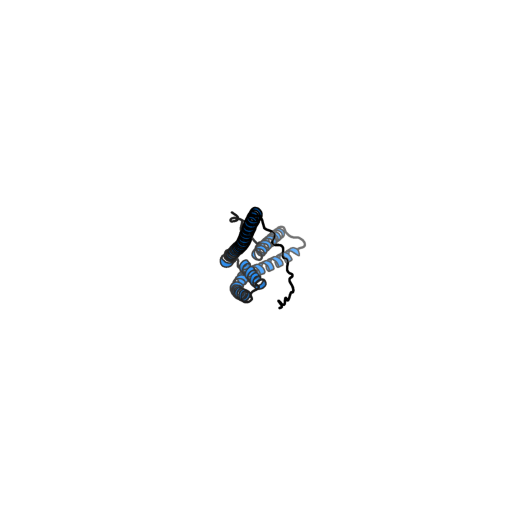 O O . TYR A 1 104 ? -15.393 -0.433 -2.974 1.00 87.94 104 TYR A O 1
ATOM 840 N N . TYR A 1 105 ? -14.759 -2.276 -1.846 1.00 90.38 105 TYR A N 1
ATOM 841 C CA . TYR A 1 105 ? -13.743 -2.728 -2.798 1.00 90.38 105 TYR A CA 1
ATOM 842 C C . TYR A 1 105 ? -14.313 -2.834 -4.215 1.00 90.38 105 TYR A C 1
ATOM 844 O O . TYR A 1 105 ? -13.783 -2.219 -5.137 1.00 90.38 105 TYR A O 1
ATOM 852 N N . ASP A 1 106 ? -15.443 -3.525 -4.373 1.00 93.69 106 ASP A N 1
ATOM 853 C CA . ASP A 1 106 ? -16.089 -3.740 -5.669 1.00 93.69 106 ASP A CA 1
ATOM 854 C C . ASP A 1 106 ? -16.501 -2.415 -6.333 1.00 93.69 106 ASP A C 1
ATOM 856 O O . ASP A 1 106 ? -16.472 -2.289 -7.557 1.00 93.69 106 ASP A O 1
ATOM 860 N N . SER A 1 107 ? -16.851 -1.401 -5.533 1.00 91.88 107 SER A N 1
ATOM 861 C CA . SER A 1 107 ? -17.243 -0.082 -6.042 1.00 91.88 107 SER A CA 1
ATOM 862 C C . SER A 1 107 ? -16.069 0.775 -6.526 1.00 91.88 107 SER A C 1
ATOM 864 O O . SER A 1 107 ? -16.240 1.556 -7.460 1.00 91.88 107 SER A O 1
ATOM 866 N N . ILE A 1 108 ? -14.878 0.617 -5.935 1.00 90.12 108 ILE A N 1
ATOM 867 C CA . ILE A 1 108 ? -13.671 1.380 -6.306 1.00 90.12 108 ILE A CA 1
ATOM 868 C C . ILE A 1 108 ? -12.774 0.639 -7.307 1.00 90.12 108 ILE A C 1
ATOM 870 O O . ILE A 1 108 ? -11.936 1.257 -7.963 1.00 90.12 108 ILE A O 1
ATOM 874 N N . TYR A 1 109 ? -12.944 -0.678 -7.447 1.00 91.94 109 TYR A N 1
ATOM 875 C CA . TYR A 1 109 ? -12.128 -1.522 -8.321 1.00 91.94 109 TYR A CA 1
ATOM 876 C C . TYR A 1 109 ? -12.071 -1.056 -9.787 1.00 91.94 109 TYR A C 1
ATOM 878 O O . TYR A 1 109 ? -10.973 -1.015 -10.347 1.00 91.94 109 TYR A O 1
ATOM 886 N N . PRO A 1 110 ? -13.178 -0.612 -10.417 1.00 93.44 110 PRO A N 1
ATOM 887 C CA . PRO A 1 110 ? -13.123 -0.092 -11.783 1.00 93.44 110 PRO A CA 1
ATOM 888 C C . PRO A 1 110 ? -12.266 1.175 -11.923 1.00 93.44 110 PRO A C 1
ATOM 890 O O . PRO A 1 110 ? -11.554 1.330 -12.913 1.00 93.44 110 PRO A O 1
ATOM 893 N N . GLU A 1 111 ? -12.306 2.075 -10.936 1.00 90.31 111 GLU A N 1
ATOM 894 C CA . GLU A 1 111 ? -11.494 3.301 -10.930 1.00 90.31 111 GLU A CA 1
ATOM 895 C C . GLU A 1 111 ? -10.004 2.972 -10.788 1.00 90.31 111 GLU A C 1
ATOM 897 O O . GLU A 1 111 ? -9.158 3.543 -11.475 1.00 90.31 111 GLU A O 1
ATOM 902 N N . TYR A 1 112 ? -9.686 2.004 -9.932 1.00 91.12 112 TYR A N 1
ATOM 903 C CA . TYR A 1 112 ? -8.334 1.482 -9.795 1.00 91.12 112 TYR A CA 1
ATOM 904 C C . TYR A 1 112 ? -7.811 0.855 -11.082 1.00 91.12 112 TYR A C 1
ATOM 906 O O . TYR A 1 112 ? -6.698 1.172 -11.495 1.00 91.12 112 TYR A O 1
ATOM 914 N N . LEU A 1 113 ? -8.610 0.014 -11.744 1.00 93.00 113 LEU A N 1
ATOM 915 C CA . LEU A 1 113 ? -8.225 -0.577 -13.025 1.00 93.00 113 LEU A CA 1
ATOM 916 C C . LEU A 1 113 ? -7.956 0.504 -14.072 1.00 93.00 113 LEU A C 1
ATOM 918 O O . LEU A 1 113 ? -6.898 0.492 -14.698 1.00 93.00 113 LEU A O 1
ATOM 922 N N . ALA A 1 114 ? -8.848 1.491 -14.190 1.00 93.38 114 ALA A N 1
ATOM 923 C CA . ALA A 1 114 ? -8.671 2.611 -15.110 1.00 93.38 114 ALA A CA 1
ATOM 924 C C . ALA A 1 114 ? -7.385 3.417 -14.837 1.00 93.38 114 ALA A C 1
ATOM 926 O O . ALA A 1 114 ? -6.801 3.983 -15.762 1.00 93.38 114 ALA A O 1
ATOM 927 N N . TYR A 1 115 ? -6.929 3.460 -13.583 1.00 91.12 115 TYR A N 1
ATOM 928 C CA . TYR A 1 115 ? -5.673 4.097 -13.196 1.00 91.12 115 TYR A CA 1
ATOM 929 C C . TYR A 1 115 ? -4.440 3.217 -13.475 1.00 91.12 115 TYR A C 1
ATOM 931 O O . TYR A 1 115 ? -3.427 3.711 -13.970 1.00 91.12 115 TYR A O 1
ATOM 939 N N . VAL A 1 116 ? -4.508 1.918 -13.172 1.00 92.19 116 VAL A N 1
ATOM 940 C CA . VAL A 1 116 ? -3.355 1.002 -13.194 1.00 92.19 116 VAL A CA 1
ATOM 941 C C . VAL A 1 116 ? -3.073 0.415 -14.575 1.00 92.19 116 VAL A C 1
ATOM 943 O O . VAL A 1 116 ? -1.906 0.311 -14.956 1.00 92.19 116 VAL A O 1
ATOM 946 N N . GLU A 1 117 ? -4.099 0.064 -15.351 1.00 93.81 117 GLU A N 1
ATOM 947 C CA . GLU A 1 117 ? -3.943 -0.521 -16.691 1.00 93.81 117 GLU A CA 1
ATOM 948 C C . GLU A 1 117 ? -3.009 0.277 -17.619 1.00 93.81 117 GLU A C 1
ATOM 950 O O . GLU A 1 117 ? -2.058 -0.315 -18.143 1.00 93.81 117 GLU A O 1
ATOM 955 N N . PRO A 1 118 ? -3.178 1.602 -17.814 1.00 94.00 118 PRO A N 1
ATOM 956 C CA . PRO A 1 118 ? -2.296 2.354 -18.705 1.00 94.00 118 PRO A CA 1
ATOM 957 C C . PRO A 1 118 ? -0.846 2.387 -18.205 1.00 94.00 118 PRO A C 1
ATOM 959 O O . PRO A 1 118 ? 0.083 2.399 -19.014 1.00 94.00 118 PRO A O 1
ATOM 962 N N . ILE A 1 119 ? -0.640 2.370 -16.884 1.00 92.75 119 ILE A N 1
ATOM 963 C CA . ILE A 1 119 ? 0.692 2.348 -16.275 1.00 92.75 119 ILE A CA 1
ATOM 964 C C . ILE A 1 119 ? 1.369 1.000 -16.541 1.00 92.75 119 ILE A C 1
ATOM 966 O O . ILE A 1 119 ? 2.524 0.969 -16.964 1.00 92.75 119 ILE A O 1
ATOM 970 N N . LEU A 1 120 ? 0.653 -0.110 -16.344 1.00 92.88 120 LEU A N 1
ATOM 971 C CA . LEU A 1 120 ? 1.172 -1.453 -16.613 1.00 92.88 120 LEU A CA 1
ATOM 972 C C . LEU A 1 120 ? 1.519 -1.642 -18.092 1.00 92.88 120 LEU A C 1
ATOM 974 O O . LEU A 1 120 ? 2.600 -2.140 -18.403 1.00 92.88 120 LEU A O 1
ATOM 978 N N . MET A 1 121 ? 0.651 -1.182 -18.997 1.00 94.25 121 MET A N 1
ATOM 979 C CA . MET A 1 121 ? 0.918 -1.224 -20.437 1.00 94.25 121 MET A CA 1
ATOM 980 C C . MET A 1 121 ? 2.173 -0.431 -20.815 1.00 94.25 121 MET A C 1
ATOM 982 O O . MET A 1 121 ? 2.948 -0.854 -21.673 1.00 94.25 121 MET A O 1
ATOM 986 N N . GLU A 1 122 ? 2.391 0.730 -20.196 1.00 93.56 122 GLU A N 1
ATOM 987 C CA . GLU A 1 122 ? 3.579 1.534 -20.471 1.00 93.56 122 GLU A CA 1
ATOM 988 C C . GLU A 1 122 ? 4.850 0.893 -19.898 1.00 93.56 122 GLU A C 1
ATOM 990 O O . GLU A 1 122 ? 5.879 0.885 -20.573 1.00 93.56 122 GLU A O 1
ATOM 995 N N . ILE A 1 123 ? 4.787 0.282 -18.710 1.00 92.69 123 ILE A N 1
ATOM 996 C CA . ILE A 1 123 ? 5.900 -0.511 -18.163 1.00 92.69 123 ILE A CA 1
ATOM 997 C C . ILE A 1 123 ? 6.260 -1.657 -19.115 1.00 92.69 123 ILE A C 1
ATOM 999 O O . ILE A 1 123 ? 7.437 -1.836 -19.422 1.00 92.69 123 ILE A O 1
ATOM 1003 N N . GLU A 1 124 ? 5.274 -2.393 -19.630 1.00 93.94 124 GLU A N 1
ATOM 1004 C CA . GLU A 1 124 ? 5.512 -3.492 -20.571 1.00 93.94 124 GLU A CA 1
ATOM 1005 C C . GLU A 1 124 ? 6.201 -3.002 -21.855 1.00 93.94 124 GLU A C 1
ATOM 1007 O O . GLU A 1 124 ? 7.179 -3.597 -22.319 1.00 93.94 124 GLU A O 1
ATOM 1012 N N . ARG A 1 125 ? 5.757 -1.864 -22.404 1.00 94.62 125 ARG A N 1
ATOM 1013 C CA . ARG A 1 125 ? 6.404 -1.230 -23.566 1.00 94.62 125 ARG A CA 1
ATOM 1014 C C . ARG A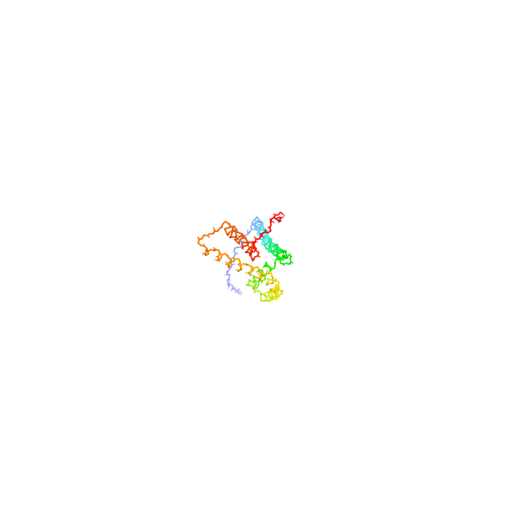 1 125 ? 7.844 -0.822 -23.274 1.00 94.62 125 ARG A C 1
ATOM 1016 O O . ARG A 1 125 ? 8.725 -1.047 -24.109 1.00 94.62 125 ARG A O 1
ATOM 102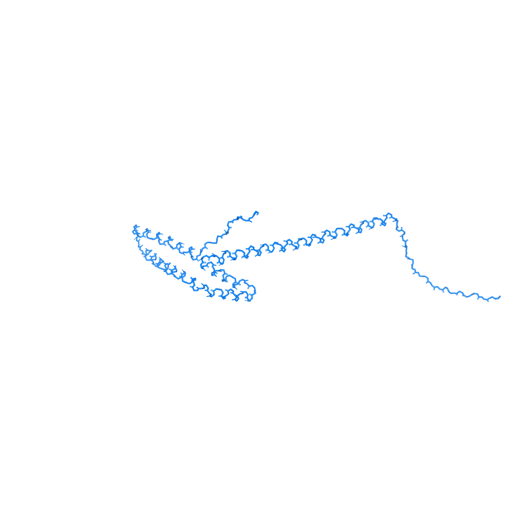3 N N . LEU A 1 126 ? 8.089 -0.222 -22.110 1.00 92.81 126 LEU A N 1
ATOM 1024 C CA . LEU A 1 126 ? 9.423 0.181 -21.671 1.00 92.81 126 LEU A CA 1
ATOM 1025 C C . LEU A 1 126 ? 10.343 -1.030 -21.494 1.00 92.81 126 LEU A C 1
ATOM 1027 O O . LEU A 1 126 ? 11.488 -0.983 -21.943 1.00 92.81 126 LEU A O 1
ATOM 1031 N N . ASP A 1 127 ? 9.845 -2.123 -20.918 1.00 92.38 127 ASP A N 1
ATOM 1032 C CA . ASP A 1 127 ? 10.598 -3.363 -20.724 1.00 92.38 127 ASP A CA 1
ATOM 1033 C C . ASP A 1 127 ? 10.923 -4.034 -22.071 1.00 92.38 127 ASP A C 1
ATOM 1035 O O . ASP A 1 127 ? 12.066 -4.438 -22.304 1.00 92.38 127 ASP A O 1
ATOM 1039 N N . ALA A 1 128 ? 9.974 -4.065 -23.013 1.00 93.81 128 ALA A N 1
ATOM 1040 C CA . ALA A 1 128 ? 10.216 -4.548 -24.373 1.00 93.81 128 ALA A CA 1
ATOM 1041 C C . ALA A 1 128 ? 11.274 -3.700 -25.102 1.00 93.81 128 ALA A C 1
ATOM 1043 O O . ALA A 1 128 ? 12.178 -4.237 -25.756 1.00 93.81 128 ALA A O 1
ATOM 1044 N N . ARG A 1 129 ? 11.214 -2.369 -24.956 1.00 91.69 129 ARG A N 1
ATOM 1045 C CA . ARG A 1 129 ? 12.202 -1.453 -25.539 1.00 91.69 129 ARG A CA 1
ATOM 1046 C C . ARG A 1 129 ? 13.576 -1.632 -24.900 1.00 91.69 129 ARG A C 1
ATOM 1048 O O . ARG A 1 129 ? 14.560 -1.757 -25.629 1.00 91.69 129 ARG A O 1
ATOM 1055 N N . HIS A 1 130 ? 13.646 -1.722 -23.575 1.00 92.12 130 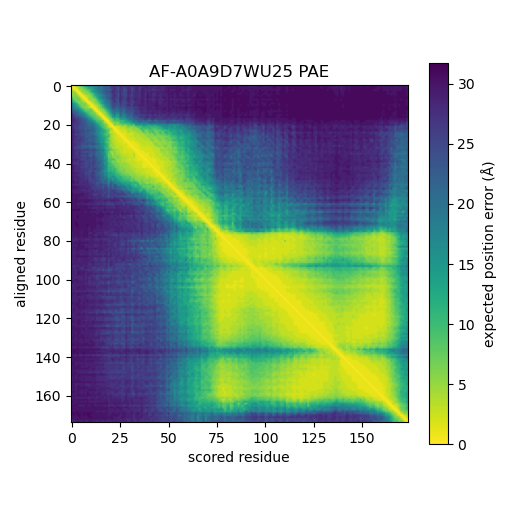HIS A N 1
ATOM 1056 C CA . HIS A 1 130 ? 14.877 -2.005 -22.841 1.00 92.12 130 HIS A CA 1
ATOM 1057 C C . HIS A 1 130 ? 15.508 -3.321 -23.310 1.00 92.12 130 HIS A C 1
ATOM 1059 O O . HIS A 1 130 ? 16.692 -3.357 -23.635 1.00 92.12 130 HIS A O 1
ATOM 1065 N N . ALA A 1 131 ? 14.711 -4.388 -23.425 1.00 91.44 131 ALA A N 1
ATOM 1066 C CA . ALA A 1 131 ? 15.170 -5.685 -23.913 1.00 91.44 131 ALA A CA 1
ATOM 1067 C C . ALA A 1 131 ? 15.693 -5.622 -25.357 1.00 91.44 131 ALA A C 1
ATOM 1069 O O . ALA A 1 131 ? 16.672 -6.293 -25.679 1.00 91.44 131 ALA A O 1
ATOM 1070 N N . SER A 1 132 ? 15.078 -4.810 -26.225 1.00 90.88 132 SER A N 1
ATOM 1071 C CA . SER A 1 132 ? 15.558 -4.614 -27.599 1.00 90.88 132 SER A CA 1
ATOM 1072 C C . SER A 1 132 ? 16.926 -3.925 -27.649 1.00 90.88 132 SER A C 1
ATOM 1074 O O . SER A 1 132 ? 17.801 -4.367 -28.389 1.00 90.88 132 SER A O 1
ATOM 1076 N N . LEU A 1 133 ? 17.138 -2.905 -26.811 1.00 88.69 133 LEU A N 1
ATOM 1077 C CA . LEU A 1 133 ? 18.398 -2.165 -26.727 1.00 88.69 133 LEU A CA 1
ATOM 1078 C C . LEU A 1 133 ? 19.500 -2.996 -26.060 1.00 88.69 133 LEU A C 1
ATOM 1080 O O . LEU A 1 133 ? 20.641 -2.965 -26.502 1.00 88.69 133 LEU A O 1
ATOM 1084 N N . ALA A 1 134 ? 19.161 -3.794 -25.046 1.00 85.88 134 ALA A N 1
ATOM 1085 C CA . ALA A 1 134 ? 20.107 -4.667 -24.349 1.00 85.88 134 ALA A CA 1
ATOM 1086 C C . ALA A 1 134 ? 20.680 -5.791 -25.233 1.00 85.88 134 ALA A C 1
ATOM 1088 O O . ALA A 1 134 ? 21.708 -6.371 -24.895 1.00 85.88 134 ALA A O 1
ATOM 1089 N N . ARG A 1 135 ? 20.026 -6.112 -26.357 1.00 89.19 135 ARG A N 1
ATOM 1090 C CA . ARG A 1 135 ? 20.514 -7.089 -27.347 1.00 89.19 135 ARG A CA 1
ATOM 1091 C C . ARG A 1 135 ? 21.538 -6.503 -28.322 1.00 89.19 135 ARG A C 1
ATOM 1093 O O . ARG A 1 135 ? 22.109 -7.258 -29.104 1.00 89.19 135 ARG A O 1
ATOM 1100 N N . LEU A 1 136 ? 21.742 -5.186 -28.319 1.00 88.19 136 LEU A N 1
ATOM 1101 C CA . LEU A 1 136 ? 22.725 -4.536 -29.178 1.00 88.19 136 LEU A CA 1
ATOM 1102 C C . LEU A 1 136 ? 24.132 -4.754 -28.617 1.00 88.19 136 LEU A C 1
ATOM 1104 O O . LEU A 1 136 ? 24.407 -4.446 -27.462 1.00 88.19 136 LEU A O 1
ATOM 1108 N N . ASP A 1 137 ? 25.032 -5.245 -29.466 1.00 82.88 137 ASP A N 1
ATOM 1109 C CA . ASP A 1 137 ? 26.421 -5.559 -29.100 1.00 82.88 137 ASP A CA 1
ATOM 1110 C C . ASP A 1 137 ? 27.240 -4.294 -28.763 1.00 82.88 137 ASP A C 1
ATOM 1112 O O . ASP A 1 137 ? 28.158 -4.306 -27.944 1.00 82.88 137 ASP A O 1
ATOM 1116 N N . LYS A 1 138 ? 26.866 -3.152 -29.359 1.00 88.19 138 LYS A N 1
ATOM 1117 C CA . LYS A 1 138 ? 27.355 -1.818 -28.993 1.00 88.19 138 LYS A CA 1
ATOM 1118 C C . LYS A 1 138 ? 26.220 -0.814 -29.058 1.00 88.19 138 LYS A C 1
ATOM 1120 O O . LYS A 1 138 ? 25.567 -0.695 -30.091 1.00 88.19 138 LYS A O 1
ATOM 1125 N N . LEU A 1 139 ? 26.051 -0.052 -27.983 1.00 87.19 139 LEU A N 1
ATOM 1126 C CA . LEU A 1 139 ? 25.124 1.067 -27.958 1.00 87.19 139 LEU A CA 1
ATOM 1127 C C . LEU A 1 139 ? 25.795 2.343 -28.457 1.00 87.19 139 LEU A C 1
ATOM 1129 O O . LEU A 1 139 ? 26.915 2.687 -28.078 1.00 87.19 139 LEU A O 1
ATOM 1133 N N . THR A 1 140 ? 25.054 3.091 -29.256 1.00 90.75 140 THR A N 1
ATOM 1134 C CA . THR A 1 140 ? 25.337 4.493 -29.548 1.00 90.75 140 THR A CA 1
ATOM 1135 C C . THR A 1 140 ? 25.121 5.365 -28.303 1.00 90.75 140 THR A C 1
ATOM 1137 O O . THR A 1 140 ? 24.434 4.990 -27.344 1.00 90.75 140 THR A O 1
ATOM 1140 N N . ASN A 1 141 ? 25.673 6.584 -28.316 1.00 90.44 141 ASN A N 1
ATOM 1141 C CA . ASN A 1 141 ? 25.435 7.560 -27.245 1.00 90.44 141 ASN A CA 1
ATOM 1142 C C . ASN A 1 141 ? 23.938 7.878 -27.080 1.00 90.44 141 ASN A C 1
ATOM 1144 O O . ASN A 1 141 ? 23.472 8.037 -25.953 1.00 90.44 141 ASN A O 1
ATOM 1148 N N . SER A 1 142 ? 23.170 7.932 -28.175 1.00 89.81 142 SER A N 1
ATOM 1149 C CA . SER A 1 142 ? 21.721 8.164 -28.119 1.00 89.81 142 SER A CA 1
ATOM 1150 C C . SER A 1 142 ? 20.970 7.017 -27.449 1.00 89.81 142 SER A C 1
ATOM 1152 O O . SER A 1 142 ? 20.123 7.276 -26.599 1.00 89.81 142 SER A O 1
ATOM 1154 N N . GLU A 1 143 ? 21.310 5.765 -27.761 1.00 90.19 143 GLU A N 1
ATOM 1155 C CA . GLU A 1 143 ? 20.677 4.581 -27.157 1.00 90.19 143 GLU A CA 1
ATOM 1156 C C . GLU A 1 143 ? 21.032 4.449 -25.673 1.00 90.19 143 GLU A C 1
ATOM 1158 O O . GLU A 1 143 ? 20.189 4.096 -24.852 1.00 90.19 143 GLU A O 1
ATOM 1163 N N . SER A 1 144 ? 22.261 4.813 -25.298 1.00 87.81 144 SER A N 1
ATOM 1164 C CA . SER A 1 144 ? 22.693 4.835 -23.895 1.00 87.81 144 SER A CA 1
ATOM 1165 C C . SER A 1 144 ? 21.918 5.872 -23.072 1.00 87.81 144 SER A C 1
ATOM 1167 O O . SER A 1 144 ? 21.577 5.633 -21.913 1.00 87.81 144 SER A O 1
ATOM 1169 N N . ILE A 1 145 ? 21.617 7.032 -23.665 1.00 91.38 145 ILE A N 1
ATOM 1170 C CA . ILE A 1 145 ? 20.763 8.058 -23.050 1.00 91.38 145 ILE A CA 1
ATOM 1171 C C . ILE A 1 145 ? 19.313 7.570 -22.972 1.00 91.38 145 ILE A C 1
ATOM 1173 O O . ILE A 1 145 ? 18.646 7.791 -21.961 1.00 91.38 145 ILE A O 1
ATOM 1177 N N . GLU A 1 146 ? 18.821 6.901 -24.014 1.00 90.12 146 GLU A N 1
ATOM 1178 C CA . GLU A 1 146 ? 17.476 6.327 -24.044 1.00 90.12 146 GLU A CA 1
ATOM 1179 C C . GLU A 1 146 ? 17.283 5.284 -22.934 1.00 90.12 146 GLU A C 1
ATOM 1181 O O . GLU A 1 146 ? 16.305 5.371 -22.197 1.00 90.12 146 GLU A O 1
ATOM 1186 N N . LEU A 1 147 ? 18.245 4.377 -22.729 1.00 89.69 147 LEU A N 1
ATOM 1187 C CA . LEU A 1 147 ? 18.207 3.400 -21.635 1.00 89.69 147 LEU A CA 1
ATOM 1188 C C . LEU A 1 147 ? 18.073 4.056 -20.259 1.00 89.69 147 LEU A C 1
ATOM 1190 O O . LEU A 1 147 ? 17.271 3.609 -19.440 1.00 89.69 147 LEU A O 1
ATOM 1194 N N . LYS A 1 148 ? 18.819 5.139 -20.006 1.00 91.50 148 LYS A N 1
ATOM 1195 C CA . LYS A 1 148 ? 18.707 5.886 -18.743 1.00 91.50 148 LYS A CA 1
ATOM 1196 C C . LYS A 1 148 ? 17.308 6.474 -18.562 1.00 91.50 148 LYS A C 1
ATOM 1198 O O . LYS A 1 148 ? 16.730 6.334 -17.490 1.00 91.50 148 LYS A O 1
ATOM 1203 N N . LYS A 1 149 ? 16.741 7.067 -19.619 1.00 93.38 149 LYS A N 1
ATOM 1204 C CA . LYS A 1 149 ? 15.371 7.608 -19.598 1.00 93.38 149 LYS A CA 1
ATOM 1205 C C . LYS A 1 149 ? 14.325 6.519 -19.371 1.00 93.38 149 LYS A C 1
ATOM 1207 O O . LYS A 1 149 ? 13.354 6.749 -18.658 1.00 93.38 149 LYS A O 1
ATOM 1212 N N . ILE A 1 150 ? 14.511 5.345 -19.975 1.00 92.19 150 ILE A N 1
ATOM 1213 C CA . ILE A 1 150 ? 13.634 4.187 -19.773 1.00 92.19 150 ILE A CA 1
ATOM 1214 C C . ILE A 1 150 ? 13.680 3.745 -18.308 1.00 92.19 150 ILE A C 1
ATOM 1216 O O . ILE A 1 150 ? 12.627 3.583 -17.696 1.00 92.19 150 ILE A O 1
ATOM 1220 N N . ALA A 1 151 ? 14.876 3.609 -17.728 1.00 90.62 151 ALA A N 1
ATOM 1221 C CA . ALA A 1 151 ? 15.043 3.227 -16.327 1.00 90.62 151 ALA A CA 1
ATOM 1222 C C . ALA A 1 151 ? 14.395 4.238 -15.364 1.00 90.62 151 ALA A C 1
ATOM 1224 O O . ALA A 1 151 ? 13.701 3.841 -14.429 1.00 90.62 151 ALA A O 1
ATOM 1225 N N . GLU A 1 152 ? 14.562 5.536 -15.623 1.00 93.94 152 GLU A N 1
ATOM 1226 C CA . GLU A 1 152 ? 13.951 6.610 -14.835 1.00 93.94 152 GLU A CA 1
ATOM 1227 C C . GLU A 1 152 ? 12.418 6.568 -14.907 1.00 93.94 152 GLU A C 1
ATOM 1229 O O . GLU A 1 152 ? 11.751 6.500 -13.875 1.00 93.94 152 GLU A O 1
ATOM 1234 N N . LYS A 1 153 ? 11.846 6.514 -16.118 1.00 92.94 153 LYS A N 1
ATOM 1235 C CA . LYS A 1 153 ? 10.390 6.405 -16.304 1.00 92.94 153 LYS A CA 1
ATOM 1236 C C . LYS A 1 153 ? 9.816 5.163 -15.631 1.00 92.94 153 LYS A C 1
ATOM 1238 O O . LYS A 1 153 ? 8.782 5.243 -14.975 1.00 92.94 153 LYS A O 1
ATOM 1243 N N . ARG A 1 154 ? 10.500 4.025 -15.761 1.00 90.75 154 ARG A N 1
ATOM 1244 C CA . ARG A 1 154 ? 10.108 2.772 -15.109 1.00 90.75 154 ARG A CA 1
ATOM 1245 C C . ARG A 1 154 ? 10.080 2.922 -13.590 1.00 90.75 154 ARG A C 1
ATOM 1247 O O . ARG A 1 154 ? 9.120 2.482 -12.967 1.00 90.75 154 ARG A O 1
ATOM 1254 N N . SER A 1 155 ? 11.083 3.578 -13.005 1.00 90.31 155 SER A N 1
ATOM 1255 C CA . SER A 1 155 ? 11.113 3.869 -11.566 1.00 90.31 155 SER A CA 1
ATOM 1256 C C . SER A 1 155 ? 9.927 4.734 -11.134 1.00 90.31 155 SER A C 1
ATOM 1258 O O . SER A 1 155 ? 9.312 4.451 -10.110 1.00 90.31 155 SER A O 1
ATOM 1260 N N . VAL A 1 156 ? 9.576 5.763 -11.911 1.00 92.06 156 VAL A N 1
ATOM 1261 C CA . VAL A 1 156 ? 8.416 6.623 -11.620 1.00 92.06 156 VAL A CA 1
ATOM 1262 C C . VAL A 1 156 ? 7.117 5.818 -11.661 1.00 92.06 156 VAL A C 1
ATOM 1264 O O . VAL A 1 156 ? 6.330 5.875 -10.720 1.00 92.06 156 VAL A O 1
ATOM 1267 N N . TYR A 1 157 ? 6.898 5.016 -12.704 1.00 91.38 157 TYR A N 1
ATOM 1268 C CA . TYR A 1 157 ? 5.694 4.188 -12.801 1.00 91.38 157 TYR A CA 1
ATOM 1269 C C . TYR A 1 157 ? 5.596 3.153 -11.677 1.00 91.38 157 TYR A C 1
ATOM 1271 O O . TYR A 1 157 ? 4.514 2.941 -11.135 1.00 91.38 157 TYR A O 1
ATOM 1279 N N . GLN A 1 158 ? 6.719 2.567 -11.256 1.00 86.94 158 GLN A N 1
ATOM 1280 C CA . GLN A 1 158 ? 6.744 1.677 -10.094 1.00 86.94 158 GLN A CA 1
ATOM 1281 C C . GLN A 1 158 ? 6.356 2.393 -8.795 1.00 86.94 158 GLN A C 1
ATOM 1283 O O . GLN A 1 158 ? 5.634 1.811 -7.992 1.00 86.94 158 GLN A O 1
ATOM 1288 N N . GLN A 1 159 ? 6.770 3.648 -8.600 1.00 87.31 159 GLN A N 1
ATOM 1289 C CA . GLN A 1 159 ? 6.357 4.452 -7.442 1.00 87.31 159 GLN A CA 1
ATOM 1290 C C . GLN A 1 159 ? 4.871 4.825 -7.481 1.00 87.31 159 GLN A C 1
ATOM 1292 O O . GLN A 1 159 ? 4.247 4.942 -6.435 1.00 87.31 159 GLN A O 1
ATOM 1297 N N . LEU A 1 160 ? 4.282 4.997 -8.667 1.00 86.50 160 LEU A N 1
ATOM 1298 C CA . LEU A 1 160 ? 2.845 5.263 -8.795 1.00 86.50 160 LEU A CA 1
ATOM 1299 C C . LEU A 1 160 ? 1.989 4.035 -8.466 1.00 86.50 160 LEU A C 1
ATOM 1301 O O . LEU A 1 160 ? 0.891 4.192 -7.932 1.00 86.50 160 LEU A O 1
ATOM 1305 N N . LEU A 1 161 ? 2.487 2.835 -8.782 1.00 85.19 161 LEU A N 1
ATOM 1306 C CA . LEU A 1 161 ? 1.836 1.563 -8.449 1.00 85.19 161 LEU A CA 1
ATOM 1307 C C . LEU A 1 161 ? 2.062 1.148 -6.996 1.00 85.19 161 LEU A C 1
ATOM 1309 O O . LEU A 1 161 ? 1.188 0.532 -6.403 1.00 85.19 161 LEU A O 1
ATOM 1313 N N . ASN A 1 162 ? 3.222 1.489 -6.435 1.00 82.81 162 ASN A N 1
ATOM 1314 C CA . ASN A 1 162 ? 3.601 1.199 -5.058 1.00 82.81 162 ASN A CA 1
ATOM 1315 C C . ASN A 1 162 ? 4.048 2.499 -4.379 1.00 82.81 162 ASN A C 1
ATOM 1317 O O . ASN A 1 162 ? 5.253 2.713 -4.190 1.00 82.81 162 ASN A O 1
ATOM 1321 N N . PRO A 1 163 ? 3.101 3.397 -4.058 1.00 76.31 163 PRO A N 1
ATOM 1322 C CA . PRO A 1 163 ? 3.436 4.637 -3.384 1.00 76.31 163 PRO A CA 1
ATOM 1323 C C . PRO A 1 163 ? 4.101 4.326 -2.037 1.00 76.31 163 PRO A C 1
ATOM 1325 O O . PRO A 1 163 ? 3.650 3.432 -1.315 1.00 76.31 163 PRO A O 1
ATOM 1328 N N . PRO A 1 164 ? 5.187 5.033 -1.679 1.00 68.44 164 PRO A N 1
ATOM 1329 C CA . PRO A 1 164 ? 5.815 4.845 -0.384 1.00 68.44 164 PRO A CA 1
ATOM 1330 C C . PRO A 1 164 ? 4.822 5.205 0.720 1.00 68.44 164 PRO A C 1
ATOM 1332 O O . PRO A 1 164 ? 4.109 6.207 0.634 1.00 68.44 164 PRO A O 1
ATOM 1335 N N . PHE A 1 165 ? 4.799 4.395 1.775 1.00 63.47 165 PHE A N 1
ATOM 1336 C CA . PHE A 1 165 ? 4.022 4.701 2.965 1.00 63.47 165 PHE A CA 1
ATOM 1337 C C . PHE A 1 165 ? 4.610 5.947 3.640 1.00 63.47 165 PHE A C 1
ATOM 1339 O O . PHE A 1 165 ? 5.742 5.919 4.123 1.00 63.47 165 PHE A O 1
ATOM 1346 N N . GLN A 1 166 ? 3.857 7.045 3.634 1.00 61.66 166 GLN A N 1
ATOM 1347 C CA . GLN A 1 166 ? 4.212 8.275 4.336 1.00 61.66 166 GLN A CA 1
ATOM 1348 C C . GLN A 1 166 ? 3.472 8.283 5.672 1.00 61.66 166 GLN A C 1
ATOM 1350 O O . GLN A 1 166 ? 2.243 8.336 5.705 1.00 61.66 166 GLN A O 1
ATOM 1355 N N . LEU A 1 167 ? 4.226 8.196 6.769 1.00 53.88 167 LEU A N 1
ATOM 1356 C CA . LEU A 1 167 ? 3.691 8.500 8.092 1.00 53.88 167 LEU A CA 1
ATOM 1357 C C . LEU A 1 167 ? 3.349 9.996 8.122 1.00 53.88 167 LEU A C 1
ATOM 1359 O O . LEU A 1 167 ? 4.153 10.790 7.627 1.00 53.88 167 LEU A O 1
ATOM 1363 N N . PRO A 1 168 ? 2.190 10.400 8.664 1.00 54.22 168 PRO A N 1
ATOM 1364 C CA . PRO A 1 168 ? 1.954 11.811 8.917 1.00 54.22 168 PRO A CA 1
ATOM 1365 C C . PRO A 1 168 ? 3.041 12.314 9.867 1.00 54.22 168 PRO A C 1
ATOM 1367 O O . PRO A 1 168 ? 3.381 11.639 10.839 1.00 54.22 168 PRO A O 1
ATOM 1370 N N . GLU A 1 169 ? 3.617 13.470 9.544 1.00 60.00 169 GLU A N 1
ATOM 1371 C CA . GLU A 1 169 ? 4.603 14.108 10.410 1.00 60.00 169 GLU A CA 1
ATOM 1372 C C . GLU A 1 169 ? 3.976 14.352 11.789 1.00 60.00 169 GLU A C 1
ATOM 1374 O O . GLU A 1 169 ? 2.783 14.650 11.886 1.00 60.00 169 GLU A O 1
ATOM 1379 N N . ASP A 1 170 ? 4.776 14.170 12.843 1.00 52.25 170 ASP A N 1
ATOM 1380 C CA . ASP A 1 170 ? 4.405 14.118 14.265 1.00 52.25 170 ASP A CA 1
ATOM 1381 C C . ASP A 1 170 ? 3.837 15.440 14.837 1.00 52.25 170 ASP A C 1
ATOM 1383 O O . ASP A 1 170 ? 4.143 15.837 15.961 1.00 52.25 170 ASP A O 1
ATOM 1387 N N . GLU A 1 171 ? 2.990 16.155 14.102 1.00 50.84 171 GLU A N 1
ATOM 1388 C CA . GLU A 1 171 ? 2.504 17.492 14.449 1.00 50.84 171 GLU A CA 1
ATOM 1389 C C . GLU A 1 171 ? 1.534 17.506 15.652 1.00 50.84 171 GLU A C 1
ATOM 1391 O O . GLU A 1 171 ? 1.067 18.567 16.057 1.00 50.84 171 GLU A O 1
ATOM 1396 N N . TYR A 1 172 ? 1.242 16.355 16.275 1.00 50.50 172 TYR A N 1
ATOM 1397 C CA . TYR A 1 172 ? 0.225 16.246 17.334 1.00 50.50 172 TYR A CA 1
ATOM 1398 C C . TYR A 1 172 ? 0.627 15.403 18.560 1.00 50.50 172 TYR A C 1
ATOM 1400 O O . TYR A 1 172 ? -0.246 14.929 19.285 1.00 50.50 172 TYR A O 1
ATOM 1408 N N . LEU A 1 173 ? 1.928 15.238 18.841 1.00 43.12 173 LEU A N 1
ATOM 1409 C CA . LEU A 1 173 ? 2.425 14.647 20.103 1.00 43.12 173 LEU A CA 1
ATOM 1410 C C . LEU A 1 173 ? 2.641 15.676 21.241 1.00 43.12 173 LEU A C 1
ATOM 1412 O O . LEU A 1 173 ? 3.424 15.431 22.164 1.00 43.12 173 LEU A O 1
ATOM 1416 N N . HIS A 1 174 ? 1.939 16.812 21.209 1.00 42.22 174 HIS A N 1
ATOM 1417 C CA . HIS A 1 174 ? 1.992 17.854 22.244 1.00 42.22 174 HIS A CA 1
ATOM 1418 C C . HIS A 1 174 ? 0.645 18.078 22.931 1.00 42.22 174 HIS A C 1
ATOM 1420 O O . HIS A 1 174 ? -0.378 18.182 22.219 1.00 42.22 174 HIS A O 1
#

pLDDT: mean 75.0, std 17.08, range [34.47, 94.62]

Radius of gyration: 40.8 Å; Cα contacts (8 Å, |Δi|>4): 57; chains: 1; bounding box: 64×55×139 Å

Sequence (174 aa):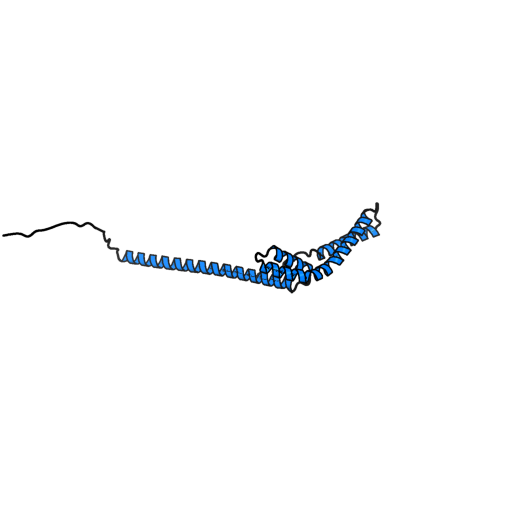
MAKSIQSKKEDPGGGNSGKVTPKLKFWISLAKWFIVSVAFVVATKVIDTGFRERAADLTELKFYDRYVTELIVLNPNPVNRIMLAEYLICVSPSEKVRERWQVYYDSIYPEYLAYVEPILMEIERLDARHASLARLDKLTNSESIELKKIAEKRSVYQQLLNPPFQLPEDEYLH

Secondary structure (DSSP, 8-state):
---------------------HHHHHHHHHHHHHHHHHHHHHHHHHHHHHHHHHHHHHHHHHHHHHHHIIIIIS---HHHHHHHHHHHHHH-S-HHHHHHHHHHHHHHHHHHHHHHHHHHHHHHHHHHHHHHHHT-SS--HHHHHHHHHHHHHHHHHHHHHS----PPPSTT--